Protein AF-A0A1Y2AJA2-F1 (afdb_monomer)

Nearest PDB structures (foldseek):
  8xf6-assembly1_A  TM=4.137E-01  e=6.374E+00  Homo sapiens
  6u7h-assembly1_A  TM=3.291E-01  e=5.627E+00  Human coronavirus 229E
  1mdw-assembly2_B  TM=2.998E-01  e=7.219E+00  Rattus norvegicus
  1mdw-assembly1_A  TM=2.837E-01  e=6.374E+00  Rattus norvegicus

Organism: NCBI:txid1754190

Secondary structure (DSSP, 8-state):
-HHHHHHHHHH-HHHHHHHHHHTTEEE-SSPPPP---HHHHTTB---TT-----EEEEEEETTEEEEEEEEEEESS---STT--HHHHEEEEEEETT-TT--B-GGGBSSHHHHTT--SSS---S-HHHHHHHHHHHHHHH-GGG--SGGGHHHHHHHHHHHHS--

pLDDT: mean 82.59, std 11.67, range [40.59, 95.38]

Sequence (166 aa):
MHELFHCLTRNNPEFRKDMYNLIGFTIMDKEIEFEFPKEVADLLYSNPDVEHRDYYATLEVNNAKKECVTLYSTKKPFENPGEMFDVYATVGFVPLDEPSVIYRFYNVTDFLGTYGVYGRDSFNEEPEEFLDCKFGNLMVDGIKGYNDEDDEIYRKIDTHLKSRKL

Structure (mmCIF, N/CA/C/O backbone):
data_AF-A0A1Y2AJA2-F1
#
_entry.id   AF-A0A1Y2AJA2-F1
#
loop_
_atom_site.group_PDB
_atom_site.id
_atom_site.type_symbol
_atom_site.label_atom_id
_atom_site.label_alt_id
_atom_site.label_comp_id
_atom_site.label_asym_id
_atom_site.label_entity_id
_atom_site.label_seq_id
_atom_site.pdbx_PDB_ins_code
_atom_site.Cartn_x
_atom_site.Cartn_y
_atom_site.Cartn_z
_atom_site.occupancy
_atom_site.B_iso_or_equiv
_atom_site.auth_seq_id
_atom_site.auth_comp_id
_atom_site.auth_asym_id
_atom_site.auth_atom_id
_atom_site.pdbx_PDB_model_num
ATOM 1 N N . MET A 1 1 ? 13.406 7.453 12.250 1.00 72.38 1 MET A N 1
ATOM 2 C CA . MET A 1 1 ? 12.030 7.217 12.736 1.00 72.38 1 MET A CA 1
ATOM 3 C C . MET A 1 1 ? 11.244 6.333 11.786 1.00 72.38 1 MET A C 1
ATOM 5 O O . MET A 1 1 ? 10.519 5.502 12.295 1.00 72.38 1 MET A O 1
ATOM 9 N N . HIS A 1 2 ? 11.439 6.468 10.472 1.00 81.25 2 HIS A N 1
ATOM 10 C CA . HIS A 1 2 ? 11.040 5.503 9.436 1.00 81.25 2 HIS A CA 1
ATOM 11 C C . HIS A 1 2 ? 11.151 4.029 9.903 1.00 81.25 2 HIS A C 1
ATOM 13 O O . HIS A 1 2 ? 10.134 3.399 10.150 1.00 81.25 2 HIS A O 1
ATOM 19 N N . GLU A 1 3 ? 12.348 3.574 10.296 1.00 88.88 3 GLU A N 1
ATOM 20 C CA . GLU A 1 3 ? 12.579 2.212 10.838 1.00 88.88 3 GLU A CA 1
ATOM 21 C C . GLU A 1 3 ? 11.720 1.781 12.041 1.00 88.88 3 GLU A C 1
ATOM 23 O O . GLU A 1 3 ? 11.479 0.593 12.272 1.00 88.88 3 GLU A O 1
ATOM 28 N N . LEU A 1 4 ? 11.269 2.738 12.862 1.00 90.81 4 LEU A N 1
ATOM 29 C CA . LEU A 1 4 ? 10.403 2.420 13.998 1.00 90.81 4 LEU A CA 1
ATOM 30 C C . LEU A 1 4 ? 9.045 1.913 13.506 1.00 90.81 4 LEU A C 1
ATOM 32 O O . LEU A 1 4 ? 8.449 1.066 14.166 1.00 90.81 4 LEU A O 1
ATOM 36 N N . PHE A 1 5 ? 8.571 2.405 12.360 1.00 93.19 5 PHE A N 1
ATOM 37 C CA . PHE A 1 5 ? 7.326 1.949 11.763 1.00 93.19 5 PHE A CA 1
ATOM 38 C C . PHE A 1 5 ? 7.402 0.470 11.387 1.00 93.19 5 PHE A C 1
ATOM 40 O O . PHE A 1 5 ? 6.574 -0.291 11.883 1.00 93.19 5 PHE A O 1
ATOM 47 N N . HIS A 1 6 ? 8.442 0.044 10.657 1.00 92.19 6 HIS A N 1
ATOM 48 C CA . HIS A 1 6 ? 8.657 -1.373 10.327 1.00 92.19 6 HIS A CA 1
ATOM 49 C C . HIS A 1 6 ? 8.747 -2.248 11.581 1.00 92.19 6 HIS A C 1
ATOM 51 O O . HIS A 1 6 ? 8.197 -3.346 11.643 1.00 92.19 6 HIS A O 1
ATOM 57 N N . CYS A 1 7 ? 9.407 -1.760 12.638 1.00 92.44 7 CYS A N 1
ATOM 58 C CA . CYS A 1 7 ? 9.430 -2.468 13.918 1.00 92.44 7 CYS A CA 1
ATOM 59 C C . CYS A 1 7 ? 8.018 -2.647 14.499 1.00 92.44 7 CYS A C 1
ATOM 61 O O . CYS A 1 7 ? 7.695 -3.721 15.009 1.00 92.44 7 CYS A O 1
ATOM 63 N N . LEU A 1 8 ? 7.174 -1.615 14.446 1.00 92.75 8 LEU A N 1
ATOM 64 C CA . LEU A 1 8 ? 5.810 -1.666 14.971 1.00 92.75 8 LEU A CA 1
ATOM 65 C C . LEU A 1 8 ? 4.899 -2.560 14.124 1.00 92.75 8 LEU A C 1
ATOM 67 O O . LEU A 1 8 ? 4.173 -3.372 14.695 1.00 92.75 8 LEU A O 1
ATOM 71 N N . THR A 1 9 ? 4.937 -2.451 12.796 1.00 92.94 9 THR A N 1
ATOM 72 C CA . THR A 1 9 ? 4.099 -3.254 11.890 1.00 92.94 9 THR A CA 1
ATOM 73 C C . THR A 1 9 ? 4.458 -4.735 11.944 1.00 92.94 9 THR A C 1
ATOM 75 O O . THR A 1 9 ? 3.554 -5.571 11.978 1.00 92.94 9 THR A O 1
ATOM 78 N N . ARG A 1 10 ? 5.749 -5.065 12.074 1.00 91.25 10 ARG A N 1
ATOM 79 C CA . ARG A 1 10 ? 6.240 -6.443 12.233 1.00 91.25 10 ARG A CA 1
ATOM 80 C C . ARG A 1 10 ? 5.826 -7.083 13.560 1.00 91.25 10 ARG A C 1
ATOM 82 O O . ARG A 1 10 ? 5.535 -8.273 13.614 1.00 91.25 10 ARG A O 1
ATOM 89 N N . ASN A 1 11 ? 5.799 -6.309 14.647 1.00 92.62 11 ASN A N 1
ATOM 90 C CA . ASN A 1 11 ? 5.552 -6.843 15.995 1.00 92.62 11 ASN A CA 1
ATOM 91 C C . ASN A 1 11 ? 4.114 -6.638 16.500 1.00 92.62 11 ASN A C 1
ATOM 93 O O . ASN A 1 11 ? 3.763 -7.145 17.567 1.00 92.62 11 ASN A O 1
ATOM 97 N N . ASN A 1 12 ? 3.274 -5.899 15.772 1.00 93.88 12 ASN A N 1
ATOM 98 C CA . ASN A 1 12 ? 1.894 -5.621 16.160 1.00 93.88 12 ASN A CA 1
ATOM 99 C C . ASN A 1 12 ? 0.946 -5.755 14.951 1.00 93.88 12 ASN A C 1
ATOM 101 O O . ASN A 1 12 ? 0.667 -4.767 14.267 1.00 93.88 12 ASN A O 1
ATOM 105 N N . PRO A 1 13 ? 0.401 -6.965 14.704 1.00 93.00 13 PRO A N 1
ATOM 106 C CA . PRO A 1 13 ? -0.486 -7.219 13.569 1.00 93.00 13 PRO A CA 1
ATOM 107 C C . PRO A 1 13 ? -1.749 -6.352 13.553 1.00 93.00 13 PRO A C 1
ATOM 109 O O . PRO A 1 13 ? -2.215 -5.977 12.480 1.00 93.00 13 PRO A O 1
ATOM 112 N N . GLU A 1 14 ? -2.303 -6.001 14.719 1.00 94.25 14 GLU A N 1
ATOM 113 C CA . GLU A 1 14 ? -3.461 -5.099 14.790 1.00 94.25 14 GLU A CA 1
ATOM 114 C C . GLU A 1 14 ? -3.086 -3.673 14.383 1.00 94.25 14 GLU A C 1
ATOM 116 O O . GLU A 1 14 ? -3.811 -3.039 13.627 1.00 94.25 14 GLU A O 1
ATOM 121 N N . PHE A 1 15 ? -1.927 -3.171 14.825 1.00 95.06 15 PHE A N 1
ATOM 122 C CA . PHE A 1 15 ? -1.400 -1.887 14.351 1.00 95.06 15 PHE A CA 1
ATOM 123 C C . PHE A 1 15 ? -1.183 -1.881 12.842 1.00 95.06 15 PHE A C 1
ATOM 125 O O . PHE A 1 15 ? -1.624 -0.954 12.173 1.00 95.06 15 PHE A O 1
ATOM 132 N N . ARG A 1 16 ? -0.568 -2.932 12.294 1.00 94.56 16 ARG A N 1
ATOM 133 C CA . ARG A 1 16 ? -0.371 -3.067 10.848 1.00 94.56 16 ARG A CA 1
ATOM 134 C C . ARG A 1 16 ? -1.700 -3.020 10.091 1.00 94.56 16 ARG A C 1
ATOM 136 O O . ARG A 1 16 ? -1.830 -2.240 9.151 1.00 94.56 16 ARG A O 1
ATOM 143 N N . LYS A 1 17 ? -2.696 -3.791 10.541 1.00 95.00 17 LYS A N 1
ATOM 144 C CA . LYS A 1 17 ? -4.059 -3.783 9.985 1.00 95.00 17 LYS A CA 1
ATOM 145 C C . LYS A 1 17 ? -4.670 -2.389 10.004 1.00 95.00 17 LYS A C 1
ATOM 147 O O . LYS A 1 17 ? -5.142 -1.919 8.972 1.00 95.00 17 LYS A O 1
ATOM 152 N N . ASP A 1 18 ? -4.626 -1.721 11.150 1.00 95.38 18 ASP A N 1
ATOM 153 C CA . ASP A 1 18 ? -5.192 -0.385 11.297 1.00 95.38 18 ASP A CA 1
ATOM 154 C C . ASP A 1 18 ? -4.522 0.624 10.362 1.00 95.38 18 ASP A C 1
ATOM 156 O O . ASP A 1 18 ? -5.220 1.369 9.681 1.00 95.38 18 ASP A O 1
ATOM 160 N N . MET A 1 19 ? -3.189 0.619 10.280 1.00 94.19 19 MET A N 1
ATOM 161 C CA . MET A 1 19 ? -2.432 1.554 9.443 1.00 94.19 19 MET A CA 1
ATOM 162 C C . MET A 1 19 ? -2.704 1.359 7.948 1.00 94.19 19 MET A C 1
ATOM 164 O O . MET A 1 19 ? -2.947 2.341 7.248 1.00 94.19 19 MET A O 1
ATOM 168 N N . TYR A 1 20 ? -2.723 0.115 7.460 1.00 93.31 20 TYR A N 1
ATOM 169 C CA . TYR A 1 20 ? -3.053 -0.184 6.061 1.00 93.31 20 TYR A CA 1
ATOM 170 C C . TYR A 1 20 ? -4.502 0.201 5.722 1.00 93.31 20 TYR A C 1
ATOM 172 O O . TYR A 1 20 ? -4.757 0.780 4.664 1.00 93.31 20 TYR A O 1
ATOM 180 N N . ASN A 1 21 ? -5.442 0.001 6.652 1.00 93.00 21 ASN A N 1
ATOM 181 C CA . ASN A 1 21 ? -6.832 0.422 6.462 1.00 93.00 21 ASN A CA 1
ATOM 182 C C . ASN A 1 21 ? -6.969 1.947 6.271 1.00 93.00 21 ASN A C 1
ATOM 184 O O . ASN A 1 21 ? -7.870 2.389 5.555 1.00 93.00 21 ASN A O 1
ATOM 188 N N . LEU A 1 22 ? -6.084 2.771 6.857 1.00 91.19 22 LEU A N 1
ATOM 189 C CA . LEU A 1 22 ? -6.123 4.237 6.691 1.00 91.19 22 LEU A CA 1
ATOM 190 C C . LEU A 1 22 ? -5.891 4.686 5.240 1.00 91.19 22 LEU A C 1
ATOM 192 O O . LEU A 1 22 ? -6.366 5.760 4.857 1.00 91.19 22 LEU A O 1
ATOM 196 N N . ILE A 1 23 ? -5.183 3.871 4.455 1.00 87.81 23 ILE A N 1
ATOM 197 C CA . ILE A 1 23 ? -4.865 4.102 3.039 1.00 87.81 23 ILE A CA 1
ATOM 198 C C . ILE A 1 23 ? -5.638 3.155 2.111 1.00 87.81 23 ILE A C 1
ATOM 200 O O . ILE A 1 23 ? -5.198 2.878 1.004 1.00 87.81 23 ILE A O 1
ATOM 204 N N . GLY A 1 24 ? -6.774 2.614 2.563 1.00 88.44 24 GLY A N 1
ATOM 205 C CA . GLY A 1 24 ? -7.658 1.810 1.713 1.00 88.44 24 GLY A CA 1
ATOM 206 C C . GLY A 1 24 ? -7.150 0.403 1.382 1.00 88.44 24 GLY A C 1
ATOM 207 O O . GLY A 1 24 ? -7.719 -0.248 0.504 1.00 88.44 24 GLY A O 1
ATOM 208 N N . PHE A 1 25 ? -6.120 -0.081 2.080 1.00 91.81 25 PHE A N 1
ATOM 209 C CA . PHE A 1 25 ? -5.634 -1.452 1.956 1.00 91.81 25 PHE A CA 1
ATOM 210 C C . PHE A 1 25 ? -6.186 -2.344 3.066 1.00 91.81 25 PHE A C 1
ATOM 212 O O . PHE A 1 25 ? -6.358 -1.915 4.200 1.00 91.81 25 PHE A O 1
ATOM 219 N N . THR A 1 26 ? -6.406 -3.614 2.746 1.00 93.88 26 THR A N 1
ATOM 220 C CA . THR A 1 26 ? -6.830 -4.662 3.677 1.00 93.88 26 THR A CA 1
ATOM 221 C C . THR A 1 26 ? -5.732 -5.712 3.802 1.00 93.88 26 THR A C 1
ATOM 223 O O . THR A 1 26 ? -5.236 -6.203 2.790 1.00 93.88 26 THR A O 1
ATOM 226 N N . ILE A 1 27 ? -5.375 -6.083 5.035 1.00 94.38 27 ILE A N 1
ATOM 227 C CA . ILE A 1 27 ? -4.483 -7.220 5.311 1.00 94.38 27 ILE A CA 1
ATOM 228 C C . ILE A 1 27 ? -5.291 -8.523 5.265 1.00 94.38 27 ILE A C 1
ATOM 230 O O . ILE A 1 27 ? -6.320 -8.649 5.933 1.00 94.38 27 ILE A O 1
ATOM 234 N N . MET A 1 28 ? -4.804 -9.489 4.499 1.00 93.94 28 MET A N 1
ATOM 235 C CA . MET A 1 28 ? -5.334 -10.839 4.333 1.00 93.94 28 MET A CA 1
ATOM 236 C C . MET A 1 28 ? -4.885 -11.760 5.473 1.00 93.94 28 MET A C 1
ATOM 238 O O . MET A 1 28 ? -3.906 -11.500 6.164 1.00 93.94 28 MET A O 1
ATOM 242 N N . ASP A 1 29 ? -5.583 -12.884 5.650 1.00 88.38 29 ASP A N 1
ATOM 243 C CA . ASP A 1 29 ? -5.185 -13.906 6.632 1.00 88.38 29 ASP A CA 1
ATOM 244 C C . ASP A 1 29 ? -3.990 -14.754 6.163 1.00 88.38 29 ASP A C 1
ATOM 246 O O . ASP A 1 29 ? -3.321 -15.396 6.974 1.00 88.38 29 ASP A O 1
ATOM 250 N N . LYS A 1 30 ? -3.738 -14.789 4.850 1.00 85.62 30 LYS A N 1
ATOM 251 C CA . LYS A 1 30 ? -2.619 -15.502 4.237 1.00 85.62 30 LYS A CA 1
ATOM 252 C C . LYS A 1 30 ? -2.106 -14.717 3.032 1.00 85.62 30 LYS A C 1
ATOM 254 O O . LYS A 1 30 ? -2.895 -14.200 2.245 1.00 85.62 30 LYS A O 1
ATOM 259 N N . GLU A 1 31 ? -0.789 -14.696 2.874 1.00 83.19 31 GLU A N 1
ATOM 260 C CA . GLU A 1 31 ? -0.131 -14.237 1.655 1.00 83.19 31 GLU A CA 1
ATOM 261 C C . GLU A 1 31 ? -0.486 -15.130 0.459 1.00 83.19 31 GLU A C 1
ATOM 263 O O . GLU A 1 31 ? -0.624 -16.355 0.588 1.00 83.19 31 GLU A O 1
ATOM 268 N N . ILE A 1 32 ? -0.650 -14.507 -0.707 1.00 81.31 32 ILE A N 1
ATOM 269 C CA . ILE A 1 32 ? -0.884 -15.228 -1.954 1.00 81.31 32 ILE A CA 1
ATOM 270 C C . ILE A 1 32 ? 0.441 -15.675 -2.567 1.00 81.31 32 ILE A C 1
ATOM 272 O O . ILE A 1 3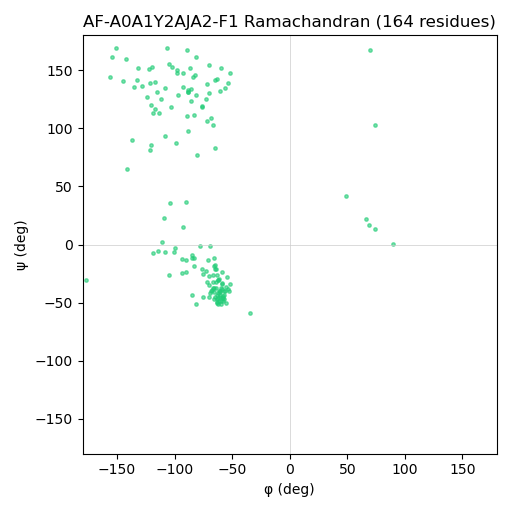2 ? 1.454 -14.986 -2.488 1.00 81.31 32 ILE A O 1
ATOM 276 N N . GLU A 1 33 ? 0.428 -16.848 -3.190 1.00 82.75 33 GLU A N 1
ATOM 277 C CA . GLU A 1 33 ? 1.580 -17.350 -3.931 1.00 82.75 33 GLU A CA 1
ATOM 278 C C . GLU A 1 33 ? 1.531 -16.792 -5.354 1.00 82.75 33 GLU A C 1
ATOM 280 O O . GLU A 1 33 ? 0.538 -16.951 -6.068 1.00 82.75 33 GLU A O 1
ATOM 285 N N . PHE A 1 34 ? 2.603 -16.110 -5.751 1.00 81.50 34 PHE A N 1
ATOM 286 C CA . PHE A 1 34 ? 2.737 -15.537 -7.082 1.00 81.50 34 PHE A CA 1
ATOM 287 C C . PHE A 1 34 ? 3.546 -16.464 -7.987 1.00 81.50 34 PHE A C 1
ATOM 289 O O . PHE A 1 34 ? 4.675 -16.833 -7.662 1.00 81.50 34 PHE A O 1
ATOM 296 N N . GLU A 1 35 ? 3.006 -16.777 -9.162 1.00 80.88 35 GLU A N 1
ATOM 297 C CA . GLU A 1 35 ? 3.686 -17.578 -10.181 1.00 80.88 35 GLU A CA 1
ATOM 298 C C . GLU A 1 35 ? 3.824 -16.765 -11.468 1.00 80.88 35 GLU A C 1
ATOM 300 O O . GLU A 1 35 ? 2.990 -16.825 -12.375 1.00 80.88 35 GLU A O 1
ATOM 305 N N . PHE A 1 36 ? 4.889 -15.968 -11.547 1.00 81.38 36 PHE A N 1
ATOM 306 C CA . PHE A 1 36 ? 5.192 -15.198 -12.749 1.00 81.38 36 PHE A CA 1
ATOM 307 C C . PHE A 1 36 ? 6.138 -15.955 -13.686 1.00 81.38 36 PHE A C 1
ATOM 309 O O . PHE A 1 36 ? 7.040 -16.658 -13.218 1.00 81.38 36 PHE A O 1
ATOM 316 N N . PRO A 1 37 ? 6.012 -15.764 -15.015 1.00 80.69 37 PRO A N 1
ATOM 317 C CA . PRO A 1 37 ? 7.069 -16.126 -15.951 1.00 80.69 37 PRO A CA 1
ATOM 318 C C . PRO A 1 37 ? 8.405 -15.516 -15.518 1.00 80.69 37 PRO A C 1
ATOM 320 O O . PRO A 1 37 ? 8.439 -14.414 -14.960 1.00 80.69 37 PRO A O 1
ATOM 323 N N . LYS A 1 38 ? 9.513 -16.210 -15.795 1.00 81.50 38 LYS A N 1
ATOM 324 C CA . LYS A 1 38 ? 10.850 -15.804 -15.336 1.00 81.50 38 LYS A CA 1
ATOM 325 C C . LYS A 1 38 ? 11.184 -14.364 -15.738 1.00 81.50 38 LYS A C 1
ATOM 327 O O . LYS A 1 38 ? 11.752 -13.623 -14.948 1.00 81.50 38 LYS A O 1
ATOM 332 N N . GLU A 1 39 ? 10.787 -13.954 -16.936 1.00 79.06 39 GLU A N 1
ATOM 333 C CA . GLU A 1 39 ? 11.042 -12.622 -17.487 1.00 79.06 39 GLU A CA 1
ATOM 334 C C . GLU A 1 39 ? 10.381 -11.510 -16.663 1.00 79.06 39 GLU A C 1
ATOM 336 O O . GLU A 1 39 ? 10.890 -10.396 -16.604 1.00 79.06 39 GLU A O 1
ATOM 341 N N . VAL A 1 40 ? 9.246 -11.812 -16.030 1.00 79.19 40 VAL A N 1
ATOM 342 C CA . VAL A 1 40 ? 8.534 -10.897 -15.133 1.00 79.19 40 VAL A CA 1
ATOM 343 C C . VAL A 1 40 ? 9.120 -10.980 -13.727 1.00 79.19 40 VAL A C 1
ATOM 345 O O . VAL A 1 40 ? 9.362 -9.942 -13.117 1.00 79.19 40 VAL A O 1
ATOM 348 N N . ALA A 1 41 ? 9.401 -12.191 -13.237 1.00 80.94 41 ALA A N 1
ATOM 349 C CA . ALA A 1 41 ? 10.016 -12.408 -11.929 1.00 80.94 41 ALA A CA 1
ATOM 350 C C . ALA A 1 41 ? 11.391 -11.722 -11.804 1.00 80.94 41 ALA A C 1
ATOM 352 O O . ALA A 1 41 ? 11.683 -11.137 -10.767 1.00 80.94 41 ALA A O 1
ATOM 353 N N . ASP A 1 42 ? 12.197 -11.720 -12.871 1.00 82.25 42 ASP A N 1
ATOM 354 C CA . ASP A 1 42 ? 13.509 -11.056 -12.924 1.00 82.25 42 ASP A CA 1
ATOM 355 C C . ASP A 1 42 ? 13.416 -9.517 -12.815 1.00 82.25 42 ASP A C 1
ATOM 357 O O . ASP A 1 42 ? 14.416 -8.858 -12.529 1.00 82.25 42 ASP A O 1
ATOM 361 N N . LEU A 1 43 ? 12.238 -8.934 -13.067 1.00 80.50 43 LEU A N 1
ATOM 362 C CA . LEU A 1 43 ? 11.978 -7.498 -12.914 1.00 80.50 43 LEU A CA 1
ATOM 363 C C . LEU A 1 43 ? 11.407 -7.152 -11.540 1.00 80.50 43 LEU A C 1
ATOM 365 O O . LEU A 1 43 ? 11.314 -5.969 -11.211 1.00 80.50 43 LEU A O 1
ATOM 369 N N . LEU A 1 44 ? 10.982 -8.147 -10.758 1.00 81.12 44 LEU A N 1
ATOM 370 C 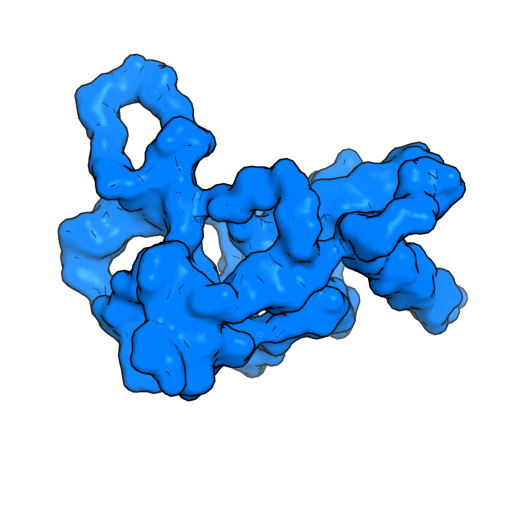CA . LEU A 1 44 ? 10.480 -7.910 -9.415 1.00 81.12 44 LEU A CA 1
ATOM 371 C C . LEU A 1 44 ? 11.631 -7.544 -8.493 1.00 81.12 44 LEU A C 1
ATOM 373 O O . LEU A 1 44 ? 12.709 -8.139 -8.518 1.00 81.12 44 LEU A O 1
ATOM 377 N N . TYR A 1 45 ? 11.370 -6.556 -7.654 1.00 78.50 45 TYR A N 1
ATOM 378 C CA . TYR A 1 45 ? 12.302 -6.113 -6.642 1.00 78.50 45 TYR A CA 1
ATOM 379 C C . TYR A 1 45 ? 11.745 -6.468 -5.272 1.00 78.50 45 TYR A C 1
ATOM 381 O O . TYR A 1 45 ? 10.620 -6.101 -4.936 1.00 78.50 45 TYR A O 1
ATOM 389 N N . SER A 1 46 ? 12.537 -7.191 -4.485 1.00 72.94 46 SER A N 1
ATOM 390 C CA . SER A 1 46 ? 12.212 -7.455 -3.089 1.00 72.94 46 SER A CA 1
ATOM 391 C C . SER A 1 46 ? 12.785 -6.334 -2.235 1.00 72.94 46 SER A C 1
ATOM 393 O O . SER A 1 46 ? 14.003 -6.258 -2.075 1.00 72.94 46 SER A O 1
ATOM 395 N N . ASN A 1 47 ? 11.917 -5.498 -1.671 1.00 76.81 47 ASN A N 1
ATOM 396 C CA . ASN A 1 47 ? 12.297 -4.608 -0.586 1.00 76.81 47 ASN A CA 1
ATOM 397 C C . ASN A 1 47 ? 12.410 -5.429 0.715 1.00 76.81 47 ASN A C 1
ATOM 399 O O . ASN A 1 47 ? 11.419 -6.046 1.109 1.00 76.81 47 ASN A O 1
ATOM 403 N N . PRO A 1 48 ? 13.587 -5.508 1.360 1.00 75.94 48 PRO A N 1
ATOM 404 C CA . PRO A 1 48 ? 13.747 -6.256 2.607 1.00 75.94 48 PRO A CA 1
ATOM 405 C C . PRO A 1 48 ? 12.936 -5.684 3.783 1.00 75.94 48 PRO A C 1
ATOM 407 O O . PRO A 1 48 ? 12.666 -6.425 4.731 1.00 75.94 48 PRO A O 1
ATOM 410 N N . ASP A 1 49 ? 12.534 -4.413 3.725 1.00 78.69 49 ASP A N 1
ATOM 411 C CA . ASP A 1 49 ? 11.772 -3.755 4.790 1.00 78.69 49 ASP A CA 1
ATOM 412 C C . ASP A 1 49 ? 10.260 -4.033 4.694 1.00 78.69 49 ASP A C 1
ATOM 414 O O . ASP A 1 49 ? 9.553 -4.006 5.705 1.00 78.69 49 ASP A O 1
ATOM 418 N N . VAL A 1 50 ? 9.786 -4.472 3.520 1.00 77.25 50 VAL A N 1
ATOM 419 C CA . VAL A 1 50 ? 8.412 -4.947 3.287 1.00 77.25 50 VAL A CA 1
ATOM 420 C C . VAL A 1 50 ? 8.375 -6.473 3.329 1.00 77.25 50 VAL A C 1
ATOM 422 O O . VAL A 1 50 ? 8.492 -7.160 2.315 1.00 77.25 50 VAL A O 1
ATOM 425 N N . GLU A 1 51 ? 8.208 -7.016 4.535 1.00 75.12 51 GLU A N 1
ATOM 426 C CA . GLU A 1 51 ? 8.289 -8.464 4.778 1.00 75.12 51 GLU A CA 1
ATOM 427 C C . GLU A 1 51 ? 7.095 -9.256 4.223 1.00 75.12 51 GLU A C 1
ATOM 429 O O . GLU A 1 51 ? 7.254 -10.409 3.831 1.00 75.12 51 GLU A O 1
ATOM 434 N N . HIS A 1 52 ? 5.900 -8.659 4.197 1.00 81.38 52 HIS A N 1
ATOM 435 C CA . HIS A 1 52 ? 4.660 -9.371 3.888 1.00 81.38 52 HIS A CA 1
ATOM 436 C C . HIS A 1 52 ? 3.917 -8.730 2.714 1.00 81.38 52 HIS A C 1
ATOM 438 O O . HIS A 1 52 ? 3.581 -7.545 2.771 1.00 81.38 52 HIS A O 1
ATOM 444 N N . ARG A 1 53 ? 3.573 -9.522 1.689 1.00 84.50 53 ARG A N 1
ATOM 445 C CA . ARG A 1 53 ? 2.685 -9.118 0.577 1.00 84.50 53 ARG A CA 1
ATOM 446 C C . ARG A 1 53 ? 1.286 -9.714 0.725 1.00 84.50 53 ARG A C 1
ATOM 448 O O . ARG A 1 53 ? 0.618 -10.070 -0.242 1.00 84.50 53 ARG A O 1
ATOM 455 N N . ASP A 1 54 ? 0.827 -9.813 1.964 1.00 91.62 54 ASP A N 1
ATOM 456 C CA . ASP A 1 54 ? -0.497 -10.284 2.365 1.00 91.62 54 ASP A CA 1
ATOM 457 C C . ASP A 1 54 ? -1.521 -9.137 2.442 1.00 91.62 54 ASP A C 1
ATOM 459 O O . ASP A 1 54 ? -2.379 -9.126 3.315 1.00 91.62 54 ASP A O 1
ATOM 463 N N . TYR A 1 55 ? -1.456 -8.153 1.547 1.00 91.69 55 TYR A N 1
ATOM 464 C CA . TYR A 1 55 ? -2.364 -7.005 1.549 1.00 91.69 55 TYR A CA 1
ATOM 465 C C . TYR A 1 55 ? -2.947 -6.741 0.162 1.00 91.69 55 TYR A C 1
ATOM 467 O O . TYR A 1 55 ? -2.298 -7.004 -0.845 1.00 91.69 55 TYR A O 1
ATOM 475 N N . TYR A 1 56 ? -4.146 -6.167 0.090 1.00 92.56 56 TYR A N 1
ATOM 476 C CA . TYR A 1 56 ? -4.753 -5.749 -1.176 1.00 92.56 56 TYR A CA 1
ATOM 477 C C . TYR A 1 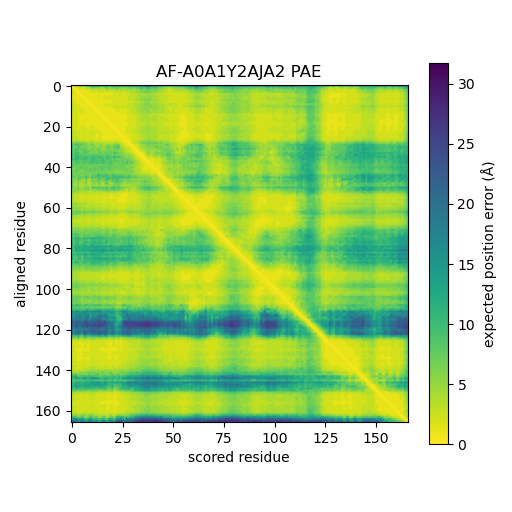56 ? -5.527 -4.440 -1.044 1.00 92.56 56 TYR A C 1
ATOM 479 O O . TYR A 1 56 ? -5.962 -4.072 0.044 1.00 92.56 56 TYR A O 1
ATOM 487 N N . ALA A 1 57 ? -5.751 -3.768 -2.168 1.00 91.38 57 ALA A N 1
ATOM 488 C CA . ALA A 1 57 ? -6.732 -2.696 -2.299 1.00 91.38 57 ALA A CA 1
ATOM 489 C C . ALA A 1 57 ? -7.738 -3.036 -3.404 1.00 91.38 57 ALA A C 1
ATOM 491 O O . ALA A 1 57 ? -7.408 -3.738 -4.360 1.00 91.38 57 ALA A O 1
ATOM 492 N N . THR A 1 58 ? -8.971 -2.536 -3.291 1.00 91.88 58 THR A N 1
ATOM 493 C CA . THR A 1 58 ? -9.945 -2.621 -4.391 1.00 91.88 58 THR A CA 1
ATOM 494 C C . THR A 1 58 ? -9.694 -1.479 -5.366 1.00 91.88 58 THR A C 1
ATOM 496 O O . THR A 1 58 ? -9.952 -0.324 -5.037 1.00 91.88 58 THR A O 1
ATOM 499 N N . LEU A 1 59 ? -9.219 -1.811 -6.564 1.00 89.06 59 LEU A N 1
ATOM 500 C CA . LEU A 1 59 ? -8.806 -0.863 -7.595 1.00 89.06 59 LEU A CA 1
ATOM 501 C C . LEU A 1 59 ? -9.638 -1.033 -8.866 1.00 89.06 59 LEU A C 1
ATOM 503 O O . LEU A 1 59 ? -10.134 -2.116 -9.173 1.00 89.06 59 LEU A O 1
ATOM 507 N N . GLU A 1 60 ? -9.777 0.033 -9.636 1.00 90.50 60 GLU A N 1
ATOM 508 C CA . GLU A 1 60 ? -10.386 0.028 -10.957 1.00 90.50 60 GLU A CA 1
ATOM 509 C C . GLU A 1 60 ? -9.342 -0.273 -12.025 1.00 90.50 60 GLU A C 1
ATOM 511 O O . GLU A 1 60 ? -8.617 0.602 -12.493 1.00 90.50 60 GLU A O 1
ATOM 516 N N . VAL A 1 61 ? -9.290 -1.537 -12.428 1.00 90.06 61 VAL A N 1
ATOM 517 C CA . VAL A 1 61 ? -8.377 -2.051 -13.443 1.00 90.06 61 VAL A CA 1
ATOM 518 C C . VAL A 1 61 ? -9.150 -2.254 -14.741 1.00 90.06 61 VAL A C 1
ATOM 520 O O . VAL A 1 61 ? -10.093 -3.043 -14.792 1.00 90.06 61 VAL A O 1
ATOM 523 N N . ASN A 1 62 ? -8.771 -1.548 -15.808 1.00 90.19 62 ASN A N 1
ATOM 524 C CA . ASN A 1 62 ? -9.450 -1.596 -17.112 1.00 90.19 62 ASN A CA 1
ATOM 525 C C . ASN A 1 62 ? -10.987 -1.421 -17.009 1.00 90.19 62 ASN A C 1
ATOM 527 O O . ASN A 1 62 ? -11.743 -2.096 -17.710 1.00 90.19 62 ASN A O 1
ATOM 531 N N . ASN A 1 63 ? -11.448 -0.495 -16.158 1.00 88.75 63 ASN A N 1
ATOM 532 C CA . ASN A 1 63 ? -12.865 -0.215 -15.858 1.00 88.75 63 ASN A CA 1
ATOM 533 C C . ASN A 1 63 ? -13.615 -1.324 -15.086 1.00 88.75 63 ASN A C 1
ATOM 535 O O . ASN A 1 63 ? -14.847 -1.329 -15.064 1.00 88.75 63 ASN A O 1
ATOM 539 N N . ALA A 1 64 ? -12.908 -2.262 -14.452 1.00 92.81 64 ALA A N 1
ATOM 540 C CA . ALA A 1 64 ? -13.490 -3.268 -13.566 1.00 92.81 64 ALA A CA 1
ATOM 541 C C . ALA A 1 64 ? -12.876 -3.170 -12.165 1.00 92.81 64 ALA A C 1
ATOM 543 O O . ALA A 1 64 ? -11.669 -2.988 -12.027 1.00 92.81 64 ALA A O 1
ATOM 544 N N . LYS A 1 65 ? -13.696 -3.311 -11.116 1.00 93.69 65 LYS A N 1
ATOM 545 C CA . LYS A 1 65 ? -13.180 -3.381 -9.744 1.00 93.69 65 LYS A CA 1
ATOM 546 C C . LYS A 1 65 ? -12.499 -4.730 -9.516 1.00 93.69 65 LYS A C 1
ATOM 548 O O . LYS A 1 65 ? -13.116 -5.771 -9.738 1.00 93.69 65 LYS A O 1
ATOM 553 N N . LYS A 1 66 ? -11.243 -4.690 -9.080 1.00 94.69 66 LYS A N 1
ATOM 554 C CA . LYS A 1 66 ? -10.407 -5.848 -8.762 1.00 94.69 66 LYS A CA 1
ATOM 555 C C . LYS A 1 66 ? -9.679 -5.620 -7.447 1.00 94.69 66 LYS A C 1
ATOM 557 O O . LYS A 1 66 ? -9.114 -4.554 -7.223 1.00 94.69 66 LYS A O 1
ATOM 562 N N . GLU A 1 67 ? -9.660 -6.637 -6.601 1.00 94.12 67 GLU A N 1
ATOM 563 C CA . GLU A 1 67 ? -8.799 -6.673 -5.421 1.00 94.12 67 GLU A CA 1
ATOM 564 C C . GLU A 1 67 ? -7.379 -6.985 -5.880 1.00 94.12 67 GLU A C 1
ATOM 566 O O . GLU A 1 67 ? -7.153 -8.018 -6.510 1.00 94.12 67 GLU A O 1
ATOM 571 N N . CYS A 1 68 ? -6.440 -6.077 -5.629 1.00 91.38 68 CYS A N 1
ATOM 572 C CA . CYS A 1 68 ? -5.079 -6.171 -6.140 1.00 91.38 68 CYS A CA 1
ATOM 573 C C . CYS A 1 68 ? -4.041 -6.016 -5.030 1.00 91.38 68 CYS A C 1
ATOM 575 O O . CYS A 1 68 ? -4.124 -5.082 -4.230 1.00 91.38 68 CYS A O 1
ATOM 577 N N . VAL A 1 69 ? -3.018 -6.869 -5.053 1.00 90.50 69 VAL A N 1
ATOM 578 C CA . VAL A 1 69 ? -1.755 -6.652 -4.334 1.00 90.50 69 VAL A CA 1
ATOM 579 C C . VAL A 1 69 ? -0.866 -5.735 -5.170 1.00 90.50 69 VAL A C 1
ATOM 581 O O . VAL A 1 69 ? -0.871 -5.809 -6.403 1.00 90.50 69 VAL A O 1
ATOM 584 N N . THR A 1 70 ? -0.077 -4.880 -4.523 1.00 87.12 70 THR A N 1
ATOM 585 C CA . THR A 1 70 ? 0.959 -4.106 -5.215 1.00 87.12 70 THR A CA 1
ATOM 586 C C . THR A 1 70 ? 2.293 -4.835 -5.178 1.00 87.12 70 THR A C 1
ATOM 588 O O . THR A 1 70 ? 2.716 -5.321 -4.130 1.00 87.12 70 THR A O 1
ATOM 591 N N . LEU A 1 71 ? 2.985 -4.872 -6.313 1.00 83.44 71 LEU A N 1
ATOM 592 C CA . LEU A 1 71 ? 4.346 -5.382 -6.412 1.00 83.44 71 LEU A CA 1
ATOM 593 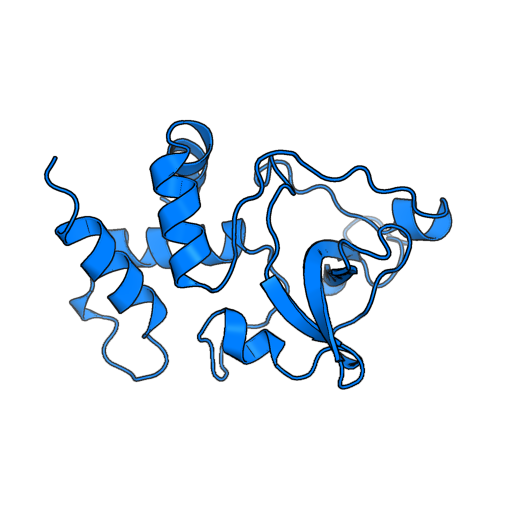C C . LEU A 1 71 ? 5.302 -4.289 -6.852 1.00 83.44 71 LEU A C 1
ATOM 595 O O . LEU A 1 71 ? 5.009 -3.512 -7.762 1.00 83.44 71 LEU A O 1
ATOM 599 N N . TYR A 1 72 ? 6.479 -4.292 -6.247 1.00 82.31 72 TYR A N 1
ATOM 600 C CA . TYR A 1 72 ? 7.576 -3.441 -6.656 1.00 82.31 72 TYR A CA 1
ATOM 601 C C . TYR A 1 72 ? 8.386 -4.095 -7.764 1.00 82.31 72 TYR A C 1
ATOM 603 O O . TYR A 1 72 ? 8.710 -5.282 -7.714 1.00 82.31 72 TYR A O 1
ATOM 611 N N . SER A 1 73 ? 8.700 -3.325 -8.798 1.00 78.19 73 SER A N 1
ATOM 612 C CA . SER A 1 73 ? 9.444 -3.830 -9.947 1.00 78.19 73 SER A CA 1
ATOM 613 C C . SER A 1 73 ? 10.262 -2.736 -10.610 1.00 78.19 73 SER A C 1
ATOM 615 O O . SER A 1 73 ? 10.081 -1.547 -10.343 1.00 78.19 73 SER A O 1
ATOM 617 N N . THR A 1 74 ? 11.139 -3.132 -11.521 1.00 79.88 74 THR A N 1
ATOM 618 C CA . THR A 1 74 ? 11.803 -2.214 -12.437 1.00 79.88 74 THR A CA 1
ATOM 619 C C . THR A 1 74 ? 11.101 -2.198 -13.795 1.00 79.88 74 THR A C 1
ATOM 621 O O . THR A 1 74 ? 10.520 -3.182 -14.259 1.00 79.88 74 THR A O 1
ATOM 624 N N . LYS A 1 75 ? 11.159 -1.053 -14.479 1.00 76.88 75 LYS A N 1
ATOM 625 C CA . LYS A 1 75 ? 10.673 -0.903 -15.863 1.00 76.88 75 LYS A CA 1
ATOM 626 C C . LYS A 1 75 ? 11.509 -1.711 -16.862 1.00 76.88 75 LYS A C 1
ATOM 628 O O . LYS A 1 75 ? 11.007 -2.057 -17.928 1.00 76.88 75 LYS A O 1
ATOM 633 N N . LYS A 1 76 ? 12.780 -1.961 -16.533 1.00 79.00 76 LYS A N 1
ATOM 634 C CA . LYS A 1 76 ? 13.742 -2.741 -17.318 1.00 79.00 76 LYS A CA 1
ATOM 635 C C . LYS A 1 76 ? 14.825 -3.343 -16.405 1.00 79.00 76 LYS A C 1
ATOM 637 O O . LYS A 1 76 ? 15.021 -2.821 -15.305 1.00 79.00 76 LYS A O 1
ATOM 642 N N . PRO A 1 77 ? 15.557 -4.381 -16.848 1.00 80.56 77 PRO A N 1
ATOM 643 C CA . PRO A 1 77 ? 16.744 -4.854 -16.140 1.00 80.56 77 PRO A CA 1
ATOM 644 C C . PRO A 1 77 ? 17.805 -3.750 -16.031 1.00 80.56 77 PRO A C 1
ATOM 646 O O . PRO A 1 77 ? 17.896 -2.886 -16.906 1.00 80.56 77 PRO A O 1
ATOM 649 N N . PHE A 1 78 ? 18.627 -3.805 -14.983 1.00 80.56 78 PHE A N 1
ATOM 650 C CA . PHE A 1 78 ? 19.829 -2.978 -14.905 1.00 80.56 78 PHE A CA 1
ATOM 651 C C . PHE A 1 78 ? 20.859 -3.471 -15.921 1.00 80.56 78 PHE A C 1
ATOM 653 O O . PHE A 1 78 ? 21.172 -4.659 -15.989 1.00 80.56 78 PHE A O 1
ATOM 660 N N . GLU A 1 79 ? 21.389 -2.547 -16.705 1.00 84.69 79 GLU A N 1
ATOM 661 C CA . GLU A 1 79 ? 22.360 -2.808 -17.765 1.00 84.69 79 GLU A CA 1
ATOM 662 C C . GLU A 1 79 ? 23.766 -2.366 -17.348 1.00 84.69 79 GLU A C 1
ATOM 664 O O . GLU A 1 79 ? 24.748 -2.928 -17.834 1.00 84.69 79 GLU A O 1
ATOM 669 N N . ASN A 1 80 ? 23.881 -1.385 -16.440 1.00 85.19 80 ASN A N 1
ATOM 670 C CA . ASN A 1 80 ? 25.164 -0.792 -16.062 1.00 85.19 80 ASN A CA 1
ATOM 671 C C . ASN A 1 80 ? 25.341 -0.673 -14.536 1.00 85.19 80 ASN A C 1
ATOM 673 O O . ASN A 1 80 ? 24.408 -0.284 -13.829 1.00 85.19 80 ASN A O 1
ATOM 677 N N . PRO A 1 81 ? 26.555 -0.922 -14.003 1.00 82.62 81 PRO A N 1
ATOM 678 C CA . PRO A 1 81 ? 26.877 -0.609 -12.614 1.00 82.62 81 PRO A CA 1
ATOM 679 C C . PRO A 1 81 ? 26.644 0.874 -12.296 1.00 82.62 81 PRO A C 1
ATOM 681 O O . PRO A 1 81 ? 27.078 1.748 -13.045 1.00 82.62 81 PRO A O 1
ATOM 684 N N . GLY A 1 82 ? 26.000 1.155 -11.162 1.00 80.12 82 GLY A N 1
ATOM 685 C CA . GLY A 1 82 ? 25.703 2.519 -10.712 1.00 80.12 82 GLY A CA 1
ATOM 686 C C . GLY A 1 82 ? 24.369 3.084 -11.207 1.00 80.12 82 GLY A C 1
ATOM 687 O O . GLY A 1 82 ? 24.030 4.212 -10.853 1.00 80.12 82 GLY A O 1
ATOM 688 N N . GLU A 1 83 ? 23.593 2.325 -11.986 1.00 81.50 83 GLU A N 1
ATOM 689 C CA . GLU A 1 83 ? 22.198 2.675 -12.244 1.00 81.50 83 GLU A CA 1
ATOM 690 C C . GLU A 1 83 ? 21.392 2.702 -10.937 1.00 81.50 83 GLU A C 1
ATOM 692 O O . GLU A 1 83 ? 21.484 1.792 -10.113 1.00 81.50 83 GLU A O 1
ATOM 697 N N . MET A 1 84 ? 20.614 3.770 -10.741 1.00 75.62 84 MET A N 1
ATOM 698 C CA . MET A 1 84 ? 19.827 3.959 -9.525 1.00 75.62 84 MET A CA 1
ATOM 699 C C . MET A 1 84 ? 18.460 3.303 -9.658 1.00 75.62 84 MET A C 1
ATOM 701 O O . MET A 1 84 ? 17.761 3.499 -10.654 1.00 75.62 84 MET A O 1
ATOM 705 N N . PHE A 1 85 ? 18.076 2.555 -8.628 1.00 73.31 85 PHE A N 1
ATOM 706 C CA . PHE A 1 85 ? 16.811 1.838 -8.590 1.00 73.31 85 PHE A CA 1
ATOM 707 C C . PHE A 1 85 ? 15.608 2.771 -8.774 1.00 73.31 85 PHE A C 1
ATOM 709 O O . PHE A 1 85 ? 14.780 2.525 -9.650 1.00 73.31 85 PHE A O 1
ATOM 716 N N . ASP A 1 86 ? 15.585 3.897 -8.065 1.00 70.88 86 ASP A N 1
ATOM 717 C CA . ASP A 1 86 ? 14.466 4.852 -8.061 1.00 70.88 86 ASP A CA 1
ATOM 718 C C . ASP A 1 86 ? 14.141 5.427 -9.449 1.00 70.88 86 ASP A C 1
ATOM 720 O O . ASP A 1 86 ? 13.011 5.830 -9.722 1.00 70.88 86 ASP A O 1
ATOM 724 N N . VAL A 1 87 ? 15.114 5.430 -10.368 1.00 72.75 87 VAL A N 1
ATOM 725 C CA . VAL A 1 87 ? 14.922 5.895 -11.752 1.00 72.75 87 VAL A CA 1
ATOM 726 C C . VAL A 1 87 ? 14.040 4.925 -12.545 1.00 72.75 87 VAL A C 1
ATOM 728 O O . VAL A 1 87 ? 13.252 5.334 -13.407 1.00 72.75 87 VA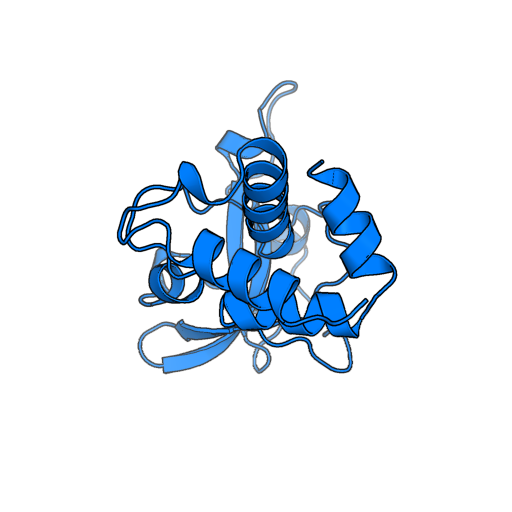L A O 1
ATOM 731 N N . TYR A 1 88 ? 14.159 3.632 -12.256 1.00 74.81 88 TYR A N 1
ATOM 732 C CA . TYR A 1 88 ? 13.461 2.567 -12.969 1.00 74.81 88 TYR A CA 1
ATOM 733 C C . TYR A 1 88 ? 12.349 1.916 -12.153 1.00 74.81 88 TYR A C 1
ATOM 735 O O . TYR A 1 88 ? 11.600 1.126 -12.731 1.00 74.81 88 TYR A O 1
ATOM 743 N N . ALA A 1 89 ? 12.213 2.262 -10.873 1.00 78.00 89 ALA A N 1
ATOM 744 C CA . ALA A 1 89 ? 11.163 1.781 -9.992 1.00 78.00 89 ALA A CA 1
ATOM 745 C C . ALA A 1 89 ? 9.772 2.011 -10.598 1.00 78.00 89 ALA A C 1
ATOM 747 O O . ALA A 1 89 ? 9.487 3.028 -11.249 1.00 78.00 89 ALA A O 1
ATOM 748 N N . THR A 1 90 ? 8.908 1.018 -10.434 1.00 78.94 90 THR A N 1
ATOM 749 C CA . THR A 1 90 ? 7.503 1.087 -10.807 1.00 78.94 90 THR A CA 1
ATOM 750 C C . THR A 1 90 ? 6.690 0.084 -10.002 1.00 78.94 90 THR A C 1
ATOM 752 O O . THR A 1 90 ? 7.119 -1.047 -9.754 1.00 78.94 90 THR A O 1
ATOM 755 N N . VAL A 1 91 ? 5.471 0.490 -9.662 1.00 81.06 91 VAL A N 1
ATOM 756 C CA . VAL A 1 91 ? 4.487 -0.370 -9.013 1.00 81.06 91 VAL A CA 1
ATOM 757 C C . VAL A 1 91 ? 3.672 -1.123 -10.069 1.00 81.06 91 VAL A C 1
ATOM 759 O O . VAL A 1 91 ? 3.201 -0.549 -11.058 1.00 81.06 91 VAL A O 1
ATOM 762 N N . GLY A 1 92 ? 3.544 -2.432 -9.879 1.00 85.38 92 GLY A N 1
ATOM 763 C CA . GLY A 1 92 ? 2.619 -3.308 -10.586 1.00 85.38 92 GLY A CA 1
ATOM 764 C C . GLY A 1 92 ? 1.436 -3.697 -9.702 1.00 85.38 92 GLY A C 1
ATOM 765 O O . GLY A 1 92 ? 1.548 -3.699 -8.479 1.00 85.38 92 GLY A O 1
ATOM 766 N N . PHE A 1 93 ? 0.315 -4.049 -10.326 1.00 87.94 93 PHE A N 1
ATOM 767 C CA . PHE A 1 93 ? -0.928 -4.427 -9.650 1.00 87.94 93 PHE A CA 1
ATOM 768 C C . PHE A 1 93 ? -1.316 -5.845 -10.039 1.00 87.94 93 PHE A C 1
ATOM 770 O O . PHE A 1 93 ? -1.520 -6.122 -11.222 1.00 87.94 93 PHE A O 1
ATOM 777 N N . VAL A 1 94 ? -1.411 -6.729 -9.055 1.00 90.75 94 VAL A N 1
ATOM 778 C CA . VAL A 1 94 ? -1.687 -8.151 -9.260 1.00 90.75 94 VAL A CA 1
ATOM 779 C C . VAL A 1 94 ? -3.048 -8.477 -8.675 1.00 90.75 94 VAL A C 1
ATOM 781 O O . VAL A 1 94 ? -3.195 -8.402 -7.454 1.00 90.75 94 VAL A O 1
ATOM 784 N N . PRO A 1 95 ? -4.048 -8.823 -9.499 1.00 92.62 95 PRO A N 1
ATOM 785 C CA . PRO A 1 95 ? -5.347 -9.213 -8.983 1.00 92.62 95 PRO A CA 1
ATOM 786 C C . PRO A 1 95 ? -5.263 -10.508 -8.179 1.00 92.62 95 PRO A C 1
ATOM 788 O O . PRO A 1 95 ? -4.580 -11.450 -8.583 1.00 92.62 95 PRO A O 1
ATOM 791 N N . LEU A 1 96 ? -6.021 -10.590 -7.088 1.00 91.69 96 LEU A N 1
ATOM 792 C CA . LEU A 1 96 ? -6.125 -11.813 -6.286 1.00 91.69 96 LEU A CA 1
ATOM 793 C C . LEU A 1 96 ? -6.721 -12.984 -7.085 1.00 91.69 96 LEU A C 1
ATOM 795 O O . LEU A 1 96 ? -6.379 -14.137 -6.835 1.00 91.69 96 LEU A O 1
ATOM 799 N N . ASP A 1 97 ? -7.597 -12.693 -8.052 1.00 92.50 97 ASP A N 1
ATOM 800 C CA . ASP A 1 97 ? -8.242 -13.685 -8.918 1.00 92.50 97 ASP A CA 1
ATOM 801 C C . ASP A 1 97 ? -7.381 -14.112 -10.120 1.00 92.50 97 ASP A C 1
ATOM 803 O O . ASP A 1 97 ? -7.691 -15.108 -10.775 1.00 92.50 97 ASP A O 1
ATOM 807 N N . GLU A 1 98 ? -6.286 -13.397 -10.398 1.00 91.00 98 GLU A N 1
ATOM 808 C CA . GLU A 1 98 ? -5.385 -13.629 -11.533 1.00 91.00 98 GLU A CA 1
ATOM 809 C C . GLU A 1 98 ? -3.908 -13.407 -11.125 1.00 91.00 98 GLU A C 1
ATOM 811 O O . GLU A 1 98 ? -3.246 -12.508 -11.654 1.00 91.00 98 GLU A O 1
ATOM 816 N N . PRO A 1 99 ? -3.344 -14.227 -10.211 1.00 88.25 99 PRO A N 1
ATOM 817 C CA . PRO A 1 99 ? -2.047 -13.966 -9.568 1.00 88.25 99 PRO A CA 1
ATOM 818 C C . PRO A 1 99 ? -0.822 -14.071 -10.497 1.00 88.25 99 PRO A C 1
ATOM 820 O O . PRO A 1 99 ? 0.305 -13.846 -10.062 1.00 88.25 99 PRO A O 1
ATOM 823 N N . SER A 1 100 ? -1.023 -14.409 -11.773 1.00 87.56 100 SER A N 1
ATOM 824 C CA . SER A 1 100 ? 0.012 -14.466 -12.814 1.00 87.56 100 SER A CA 1
ATOM 825 C C . SER A 1 100 ? 0.040 -13.227 -13.722 1.00 87.56 100 SER A C 1
ATOM 827 O O . SER A 1 100 ? 0.901 -13.127 -14.601 1.00 87.56 100 SER A O 1
ATOM 829 N N . VAL A 1 101 ? -0.878 -12.272 -13.525 1.00 88.00 101 VAL A N 1
ATOM 830 C CA . VAL A 1 101 ? -1.005 -11.051 -14.334 1.00 88.00 101 VAL A CA 1
ATOM 831 C C . VAL A 1 101 ? -0.555 -9.833 -13.534 1.00 88.00 101 VAL A C 1
ATOM 833 O O . VAL A 1 101 ? -0.962 -9.641 -12.393 1.00 88.00 101 VAL A O 1
ATOM 836 N N . ILE A 1 102 ? 0.248 -8.967 -14.160 1.00 87.81 102 ILE A N 1
ATOM 837 C CA . ILE A 1 102 ? 0.647 -7.675 -13.590 1.00 87.81 102 ILE A CA 1
ATOM 838 C C . ILE A 1 102 ? 0.117 -6.545 -14.471 1.00 87.81 102 ILE A C 1
ATOM 840 O O . ILE A 1 102 ? 0.539 -6.382 -15.618 1.00 87.81 102 ILE A O 1
ATOM 844 N N . TYR A 1 103 ? -0.764 -5.724 -13.912 1.00 87.38 103 TYR A N 1
ATOM 845 C CA . TYR A 1 103 ? -1.207 -4.472 -14.513 1.00 87.38 103 TYR A CA 1
ATOM 846 C C . TYR A 1 103 ? -0.261 -3.329 -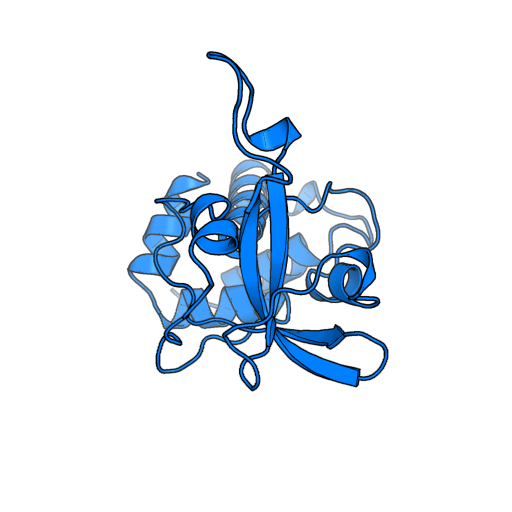14.149 1.00 87.38 103 TYR A C 1
ATOM 848 O O . TYR A 1 103 ? 0.392 -3.339 -13.105 1.00 87.38 103 TYR A O 1
ATOM 856 N N . ARG A 1 104 ? -0.174 -2.323 -15.019 1.00 83.56 104 ARG A N 1
ATOM 857 C CA . ARG A 1 104 ? 0.639 -1.119 -14.791 1.00 83.56 104 ARG A CA 1
ATOM 858 C C . ARG A 1 104 ? -0.252 0.070 -14.464 1.00 83.56 104 ARG A C 1
ATOM 860 O O . ARG A 1 104 ? -1.459 0.017 -14.665 1.00 83.56 104 ARG A O 1
ATOM 867 N N . PHE A 1 105 ? 0.353 1.169 -14.021 1.00 78.88 105 PHE A N 1
ATOM 868 C CA . PHE A 1 105 ? -0.373 2.385 -13.634 1.00 78.88 105 PHE A CA 1
ATOM 869 C C . PHE A 1 105 ? -1.361 2.887 -14.704 1.00 78.88 105 PHE A C 1
ATOM 871 O O . PHE A 1 105 ? -2.429 3.371 -14.366 1.00 78.88 105 PHE A O 1
ATOM 878 N N . TYR A 1 106 ? -1.061 2.724 -15.998 1.00 81.00 106 TYR A N 1
ATOM 879 C CA . TYR A 1 106 ? -1.964 3.136 -17.081 1.00 81.00 106 TYR A CA 1
ATOM 880 C C . TYR A 1 106 ? -3.219 2.257 -17.220 1.00 81.00 106 TYR A C 1
ATOM 882 O O . TYR A 1 106 ? -4.147 2.632 -17.931 1.00 81.00 106 TYR A O 1
ATOM 890 N N . ASN A 1 107 ? -3.256 1.092 -16.570 1.00 85.06 107 ASN A N 1
ATOM 891 C CA . ASN A 1 107 ? -4.435 0.234 -16.490 1.00 85.06 107 ASN A CA 1
ATOM 892 C C . ASN A 1 107 ? -5.317 0.548 -15.276 1.00 85.06 107 ASN A C 1
ATOM 894 O O . ASN A 1 107 ? -6.434 0.035 -15.232 1.00 85.06 107 ASN A O 1
ATOM 898 N N . VAL A 1 108 ? -4.827 1.325 -14.301 1.00 82.69 108 VAL A N 1
ATOM 899 C CA . VAL A 1 108 ? -5.484 1.523 -13.002 1.00 82.69 108 VAL A CA 1
ATOM 900 C C . VAL A 1 108 ? -5.848 2.992 -12.802 1.00 82.69 108 VAL A C 1
ATOM 902 O O . VAL A 1 108 ? -4.971 3.846 -12.696 1.00 82.69 108 VAL A O 1
ATOM 905 N N . THR A 1 109 ? -7.143 3.304 -12.773 1.00 80.94 109 THR A N 1
ATOM 906 C CA . THR A 1 109 ? -7.638 4.690 -12.894 1.00 80.94 109 THR A CA 1
ATOM 907 C C . THR A 1 109 ? -7.861 5.401 -11.560 1.00 80.94 109 THR A C 1
ATOM 909 O O . THR A 1 109 ? -7.795 6.628 -11.513 1.00 80.94 109 THR A O 1
ATOM 912 N N . ASP A 1 110 ? -8.092 4.666 -10.472 1.00 75.62 110 ASP A N 1
ATOM 913 C CA . ASP A 1 110 ? -8.456 5.200 -9.150 1.00 75.62 110 ASP A CA 1
ATOM 914 C C . ASP A 1 110 ? -7.362 5.036 -8.080 1.00 75.62 110 ASP A C 1
ATOM 916 O O . ASP A 1 110 ? -7.538 5.456 -6.935 1.00 75.62 110 ASP A O 1
ATOM 920 N N . PHE A 1 111 ? -6.205 4.480 -8.448 1.00 70.19 111 PHE A N 1
ATOM 921 C CA . PHE A 1 111 ? -5.125 4.168 -7.510 1.00 70.19 111 PHE A CA 1
ATOM 922 C C . PHE A 1 111 ? -4.640 5.381 -6.705 1.00 70.19 111 PHE A C 1
ATOM 924 O O . PHE A 1 111 ? -4.442 5.277 -5.497 1.00 70.19 111 PHE A O 1
ATOM 931 N N . LEU A 1 112 ? -4.533 6.557 -7.337 1.00 61.91 112 LEU A N 1
ATOM 932 C CA . LEU A 1 112 ? -4.140 7.800 -6.654 1.00 61.91 112 LEU A CA 1
ATOM 933 C C . LEU A 1 112 ? -5.099 8.156 -5.501 1.00 61.91 112 LEU A C 1
ATOM 935 O O . LEU A 1 112 ? -4.673 8.641 -4.456 1.00 61.91 112 LEU A O 1
ATOM 939 N N . GLY A 1 113 ? -6.390 7.847 -5.657 1.00 59.47 113 GLY A N 1
ATOM 940 C CA . GLY A 1 113 ? -7.392 8.054 -4.613 1.00 59.47 113 GLY A CA 1
ATOM 941 C C . GLY A 1 113 ? -7.284 7.066 -3.448 1.00 59.47 113 GLY A C 1
ATOM 942 O O . GLY A 1 113 ? -7.719 7.391 -2.347 1.00 59.47 113 GLY A O 1
ATOM 943 N N . THR A 1 114 ? -6.673 5.892 -3.651 1.00 56.81 114 THR A N 1
ATOM 944 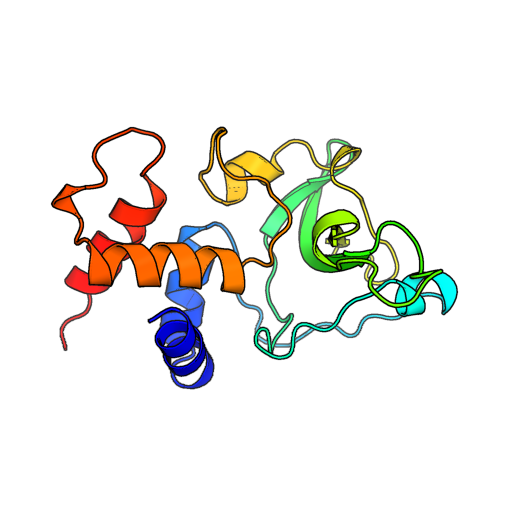C CA . THR A 1 114 ? -6.590 4.823 -2.635 1.00 56.81 114 THR A CA 1
ATOM 945 C C . THR A 1 114 ? -5.698 5.238 -1.462 1.00 56.81 114 THR A C 1
ATOM 947 O O . THR A 1 114 ? -6.095 5.103 -0.313 1.00 56.81 114 THR A O 1
ATOM 950 N N . TYR A 1 115 ? -4.576 5.911 -1.723 1.00 55.38 115 TYR A N 1
ATOM 951 C CA . TYR A 1 115 ? -3.694 6.451 -0.676 1.00 55.38 115 TYR A CA 1
ATOM 952 C C . TYR A 1 115 ? -4.196 7.754 -0.041 1.00 55.38 115 TYR A C 1
ATOM 954 O O . TYR A 1 115 ? -3.533 8.308 0.837 1.00 55.38 115 TYR A O 1
ATOM 962 N N . GLY A 1 116 ? -5.336 8.283 -0.497 1.00 49.22 116 GLY A N 1
ATOM 963 C CA . GLY A 1 116 ? -5.803 9.618 -0.123 1.00 49.22 116 GLY A CA 1
ATOM 964 C C . GLY A 1 116 ? -4.904 10.747 -0.640 1.00 49.22 116 GLY A C 1
ATOM 965 O O . GLY A 1 116 ? -4.920 11.833 -0.072 1.00 49.22 116 GLY A O 1
ATOM 966 N N . VAL A 1 117 ? -4.105 10.503 -1.688 1.00 48.56 117 VAL A N 1
ATOM 967 C CA . VAL A 1 117 ? -3.168 11.489 -2.244 1.00 48.56 117 VAL A CA 1
ATOM 968 C C . VAL A 1 117 ? -3.681 11.970 -3.598 1.00 48.56 117 VAL A C 1
ATOM 970 O O . VAL A 1 117 ? -3.376 11.407 -4.652 1.00 48.56 117 VAL A O 1
ATOM 973 N N . TYR A 1 118 ? -4.428 13.072 -3.587 1.00 44.91 118 TYR A N 1
ATOM 974 C CA . TYR A 1 118 ? -4.716 13.836 -4.800 1.00 44.91 118 TYR A CA 1
ATOM 975 C C . TYR A 1 118 ? -3.530 14.745 -5.133 1.00 44.91 118 TYR A C 1
ATOM 977 O O . TYR A 1 118 ? -3.571 15.945 -4.923 1.00 44.91 118 TYR A O 1
ATOM 985 N N . GLY A 1 119 ? -2.472 14.157 -5.693 1.00 44.97 119 GLY A N 1
ATOM 986 C CA . GLY A 1 119 ? -1.394 14.903 -6.339 1.00 44.97 119 GLY A CA 1
ATOM 987 C C . GLY A 1 119 ? -0.436 15.626 -5.390 1.00 44.97 119 GLY A C 1
ATOM 988 O O . GLY A 1 119 ? -0.702 16.732 -4.945 1.00 44.97 119 GLY A O 1
ATOM 989 N N . ARG A 1 120 ? 0.750 15.038 -5.195 1.00 40.59 120 ARG A N 1
ATOM 990 C CA . ARG A 1 120 ? 2.038 15.745 -5.024 1.00 40.59 120 ARG A CA 1
ATOM 991 C C . ARG A 1 120 ? 3.203 14.763 -4.892 1.00 40.59 120 ARG A C 1
ATOM 993 O O . ARG A 1 120 ? 4.291 15.068 -5.367 1.00 40.59 120 ARG A O 1
ATOM 1000 N N . ASP A 1 121 ? 2.952 13.578 -4.344 1.00 51.28 121 ASP A N 1
ATOM 1001 C CA . ASP A 1 121 ? 3.982 12.558 -4.164 1.00 51.28 121 ASP A CA 1
ATOM 1002 C C . ASP A 1 121 ? 4.103 11.660 -5.400 1.00 51.28 121 ASP A C 1
ATOM 1004 O O . ASP A 1 121 ? 3.114 11.169 -5.954 1.00 51.28 121 ASP A O 1
ATOM 1008 N N . SER A 1 122 ? 5.337 11.472 -5.865 1.00 48.09 122 SER A N 1
ATOM 1009 C CA . SER A 1 122 ? 5.658 10.540 -6.939 1.00 48.09 122 SER A CA 1
ATOM 1010 C C . SER A 1 122 ? 5.404 9.115 -6.454 1.00 48.09 122 SER A C 1
ATOM 1012 O O . SER A 1 122 ? 6.210 8.561 -5.714 1.00 48.09 122 SER A O 1
ATOM 1014 N N . PHE A 1 123 ? 4.279 8.541 -6.886 1.00 56.12 123 PHE A N 1
ATOM 1015 C CA . PHE A 1 123 ? 3.888 7.155 -6.633 1.00 56.12 123 PHE A CA 1
ATOM 1016 C C . PHE A 1 123 ? 4.840 6.183 -7.301 1.00 56.12 123 PHE A C 1
ATOM 1018 O O . PHE A 1 123 ? 4.585 5.677 -8.396 1.00 56.12 123 PHE A O 1
ATOM 1025 N N . ASN A 1 124 ? 5.940 5.932 -6.614 1.00 62.97 124 ASN A N 1
ATOM 1026 C CA . ASN A 1 124 ? 6.817 4.850 -6.958 1.00 62.97 124 ASN A CA 1
ATOM 1027 C C . ASN A 1 124 ? 6.947 3.831 -5.852 1.00 62.97 124 ASN A C 1
ATOM 1029 O O . ASN A 1 124 ? 7.517 2.851 -6.266 1.00 62.97 124 ASN A O 1
ATOM 1033 N N . GLU A 1 125 ? 6.402 4.024 -4.627 1.00 73.06 125 GLU A N 1
ATOM 1034 C CA . GLU A 1 125 ? 6.661 3.308 -3.344 1.00 73.06 125 GLU A CA 1
ATOM 1035 C C . GLU A 1 125 ? 5.604 2.265 -2.913 1.00 73.06 125 GLU A C 1
ATOM 1037 O O . GLU A 1 125 ? 4.432 2.344 -3.287 1.00 73.06 125 GLU A O 1
ATOM 1042 N N . GLU A 1 126 ? 6.028 1.253 -2.142 1.00 81.94 126 GLU A N 1
ATOM 1043 C CA . GLU A 1 126 ? 5.139 0.238 -1.552 1.00 81.94 126 GLU A CA 1
ATOM 1044 C C . GLU A 1 126 ? 4.258 0.848 -0.442 1.00 81.94 126 GLU A C 1
ATOM 1046 O O . GLU A 1 126 ? 4.646 1.841 0.170 1.00 81.94 126 GLU A O 1
ATOM 1051 N N . PRO A 1 127 ? 3.070 0.284 -0.137 1.00 86.38 127 PRO A N 1
ATOM 1052 C CA . PRO A 1 127 ? 2.180 0.831 0.890 1.00 86.38 127 PRO A CA 1
ATOM 1053 C C . PRO A 1 127 ? 2.827 0.997 2.268 1.00 86.38 127 PRO A C 1
ATOM 1055 O O . PRO A 1 127 ? 2.529 1.967 2.962 1.00 86.38 127 PRO A O 1
ATOM 1058 N N . GLU A 1 128 ? 3.708 0.073 2.658 1.00 89.81 128 GLU A N 1
ATOM 1059 C CA . GLU A 1 128 ? 4.432 0.161 3.929 1.00 89.81 128 GLU A CA 1
ATOM 1060 C C . GLU A 1 128 ? 5.399 1.350 3.951 1.00 89.81 128 GLU A C 1
ATOM 1062 O O . GLU A 1 128 ? 5.340 2.138 4.890 1.00 89.81 128 GLU A O 1
ATOM 1067 N N . GLU A 1 129 ? 6.183 1.517 2.880 1.00 87.75 129 GLU A N 1
ATOM 1068 C CA . GLU A 1 129 ? 7.122 2.632 2.657 1.00 87.75 129 GLU A CA 1
ATOM 1069 C C . GLU A 1 129 ? 6.414 3.986 2.630 1.00 87.75 129 GLU A C 1
ATOM 1071 O O . GLU A 1 129 ? 6.816 4.981 3.228 1.00 87.75 129 GLU A O 1
ATOM 1076 N N . PHE A 1 130 ? 5.248 4.030 1.994 1.00 87.50 130 PHE A N 1
ATOM 1077 C CA . PHE A 1 130 ? 4.433 5.229 2.049 1.00 87.50 130 PHE A CA 1
ATOM 1078 C C . PHE A 1 130 ? 4.020 5.552 3.496 1.00 87.50 130 PHE A C 1
ATOM 1080 O O . PHE A 1 130 ? 4.149 6.692 3.951 1.00 87.50 130 PHE A O 1
ATOM 1087 N N . LEU A 1 131 ? 3.513 4.559 4.234 1.00 90.50 131 LEU A N 1
ATOM 1088 C CA . LEU A 1 131 ? 3.023 4.748 5.598 1.00 90.50 131 LEU A CA 1
ATOM 1089 C C . LEU A 1 131 ? 4.137 5.093 6.585 1.00 90.50 131 LEU A C 1
ATOM 1091 O O . LEU A 1 131 ? 3.911 5.944 7.450 1.00 90.50 131 LEU A O 1
ATOM 1095 N N . ASP A 1 132 ? 5.316 4.487 6.472 1.00 91.56 132 ASP A N 1
ATOM 1096 C CA . ASP A 1 132 ? 6.441 4.796 7.352 1.00 91.56 132 ASP A CA 1
ATOM 1097 C C . ASP A 1 132 ? 6.924 6.237 7.190 1.00 91.56 132 ASP A C 1
ATOM 1099 O O . ASP A 1 132 ? 7.324 6.865 8.173 1.00 91.56 132 ASP A O 1
ATOM 1103 N N . CYS A 1 133 ? 6.821 6.790 5.982 1.00 89.31 133 CYS A N 1
ATOM 1104 C CA . CYS A 1 133 ? 7.329 8.103 5.659 1.00 89.31 133 CYS A CA 1
ATOM 1105 C C . CYS A 1 133 ? 6.368 9.116 6.259 1.00 89.31 133 CYS A C 1
ATOM 1107 O O . CYS A 1 133 ? 6.779 10.021 6.990 1.00 89.31 133 CYS A O 1
ATOM 1109 N N . LYS A 1 134 ? 5.058 8.890 6.080 1.00 89.06 134 LYS A N 1
ATOM 1110 C CA . LYS A 1 134 ? 4.022 9.710 6.722 1.00 89.06 134 LYS A CA 1
ATOM 1111 C C . LYS A 1 134 ? 4.069 9.595 8.244 1.00 89.06 134 LYS A C 1
ATOM 1113 O O . LYS A 1 134 ? 4.005 10.611 8.933 1.00 89.06 134 LYS A O 1
ATOM 1118 N N . PHE A 1 135 ? 4.229 8.392 8.789 1.00 92.50 135 PHE A N 1
ATOM 1119 C CA . PHE A 1 135 ? 4.352 8.177 10.231 1.00 92.50 135 PHE A CA 1
ATOM 1120 C C . PHE A 1 135 ? 5.609 8.848 10.802 1.00 92.50 135 PHE A C 1
ATOM 1122 O O . PHE A 1 135 ? 5.549 9.551 11.812 1.00 92.50 135 PHE A O 1
ATOM 1129 N N . GLY A 1 136 ? 6.753 8.662 10.148 1.00 91.06 136 GLY A N 1
ATOM 1130 C CA . GLY A 1 136 ? 8.038 9.209 10.557 1.00 91.06 136 GLY A CA 1
ATOM 1131 C C . GLY A 1 136 ? 8.033 10.732 10.542 1.00 91.06 136 GLY A C 1
ATOM 1132 O O . GLY A 1 136 ? 8.380 11.355 11.543 1.00 91.06 136 GLY A O 1
ATOM 1133 N N . ASN A 1 137 ? 7.571 11.334 9.452 1.00 89.19 137 ASN A N 1
ATOM 1134 C CA . ASN A 1 137 ? 7.410 12.781 9.351 1.00 89.19 137 ASN A CA 1
ATOM 1135 C C . A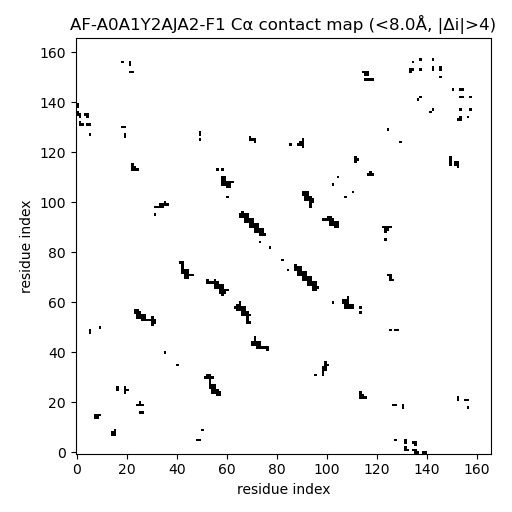SN A 1 137 ? 6.469 13.305 10.450 1.00 89.19 137 ASN A C 1
ATOM 1137 O O . ASN A 1 137 ? 6.830 14.223 11.190 1.00 89.19 137 ASN A O 1
ATOM 1141 N N . LEU A 1 138 ? 5.325 12.637 10.666 1.00 91.19 138 LEU A N 1
ATOM 1142 C CA . LEU A 1 138 ? 4.364 13.033 11.694 1.00 91.19 138 LEU A CA 1
ATOM 1143 C C . LEU A 1 138 ? 4.969 13.082 13.096 1.00 91.19 138 LEU A C 1
ATOM 1145 O O . LEU A 1 138 ? 4.664 14.021 13.828 1.00 91.19 138 LEU A O 1
ATOM 1149 N N . MET A 1 139 ? 5.786 12.107 13.513 1.00 89.75 139 MET A N 1
ATOM 1150 C CA . MET A 1 139 ? 6.303 12.150 14.889 1.00 89.75 139 MET A CA 1
ATOM 1151 C C . MET A 1 139 ? 7.562 12.995 15.073 1.00 89.75 139 MET A C 1
ATOM 1153 O O . MET A 1 139 ? 7.921 13.270 16.217 1.00 89.75 139 MET A O 1
ATOM 1157 N N . VAL A 1 140 ? 8.221 13.419 13.989 1.00 88.12 140 VAL A N 1
ATOM 1158 C CA . VAL A 1 140 ? 9.293 14.423 14.065 1.00 88.12 140 VAL A CA 1
ATOM 1159 C C . VAL A 1 140 ? 8.680 15.819 14.123 1.00 88.12 140 VAL A C 1
ATOM 1161 O O . VAL A 1 140 ? 8.988 16.587 15.035 1.00 88.12 140 VAL A O 1
ATOM 1164 N N . ASP A 1 141 ? 7.776 16.120 13.193 1.00 88.19 141 ASP A N 1
ATOM 1165 C CA . ASP A 1 141 ? 7.266 17.477 12.987 1.00 88.19 141 ASP A CA 1
ATOM 1166 C C . ASP A 1 141 ? 6.021 17.773 13.842 1.00 88.19 141 ASP A C 1
ATOM 1168 O O . ASP A 1 141 ? 5.717 18.924 14.175 1.00 88.19 141 ASP A O 1
ATOM 1172 N N . GLY A 1 142 ? 5.302 16.724 14.248 1.00 85.88 142 GLY A N 1
ATOM 1173 C CA . GLY A 1 142 ? 3.984 16.821 14.859 1.00 85.88 142 GLY A CA 1
ATOM 1174 C C . GLY A 1 142 ? 2.911 17.267 13.862 1.00 85.88 142 GLY A C 1
ATOM 1175 O O . GLY A 1 142 ? 3.182 17.783 12.782 1.00 85.88 142 GLY A O 1
ATOM 1176 N N . ILE A 1 143 ? 1.639 17.142 14.252 1.00 86.38 143 ILE A N 1
ATOM 1177 C CA . ILE A 1 143 ? 0.515 17.462 13.352 1.00 86.38 143 ILE A CA 1
ATOM 1178 C C . ILE A 1 143 ? 0.430 18.948 12.950 1.00 86.38 143 ILE A C 1
ATOM 1180 O O . ILE A 1 143 ? -0.225 19.295 11.977 1.00 86.38 143 ILE A O 1
ATOM 1184 N N . LYS A 1 144 ? 1.092 19.853 13.686 1.00 79.44 144 LYS A N 1
ATOM 1185 C CA . LYS A 1 144 ? 0.961 21.312 13.497 1.00 79.44 144 LYS A CA 1
ATOM 1186 C C . LYS A 1 144 ? 1.457 21.802 12.128 1.00 79.44 144 LYS A C 1
ATOM 1188 O O . LYS A 1 144 ? 1.068 22.899 11.727 1.00 79.44 144 LYS A O 1
ATOM 1193 N N . GLY A 1 145 ? 2.307 21.026 11.452 1.00 71.50 145 GLY A N 1
ATOM 1194 C CA . GLY A 1 145 ? 2.837 21.333 10.121 1.00 71.50 145 GLY A CA 1
ATOM 1195 C C . GLY A 1 145 ? 1.944 20.906 8.952 1.00 71.50 145 GLY A C 1
ATOM 1196 O O . GLY A 1 145 ? 2.226 21.310 7.831 1.00 71.50 145 GLY A O 1
ATOM 1197 N N . TYR A 1 146 ? 0.876 20.143 9.207 1.00 79.62 146 TYR A N 1
ATOM 1198 C CA . TYR A 1 146 ? 0.101 19.434 8.184 1.00 79.62 146 TYR A CA 1
ATOM 1199 C C . TYR A 1 146 ? -1.368 19.879 8.193 1.00 79.62 146 TYR A C 1
ATOM 1201 O O . TYR A 1 146 ? -2.233 19.254 8.819 1.00 79.62 146 TYR A O 1
ATOM 1209 N N . ASN A 1 147 ? -1.645 21.018 7.559 1.00 69.06 147 ASN A N 1
ATOM 1210 C C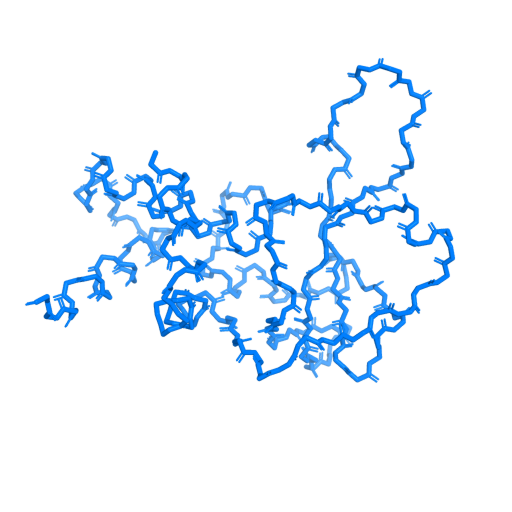A . ASN A 1 147 ? -2.932 21.713 7.663 1.00 69.06 147 ASN A CA 1
ATOM 1211 C C . ASN A 1 147 ? -3.724 21.765 6.348 1.00 69.06 147 ASN A C 1
ATOM 1213 O O . ASN A 1 147 ? -4.874 22.206 6.374 1.00 69.06 147 ASN A O 1
ATOM 1217 N N . ASP A 1 148 ? -3.162 21.296 5.235 1.00 71.75 148 ASP A N 1
ATOM 1218 C CA . ASP A 1 148 ? -3.806 21.397 3.924 1.00 71.75 148 ASP A CA 1
ATOM 1219 C C . ASP A 1 148 ? -4.697 20.173 3.637 1.00 71.75 148 ASP A C 1
ATOM 1221 O O . ASP A 1 148 ? -4.691 19.174 4.365 1.00 71.75 148 ASP A O 1
ATOM 1225 N N . GLU A 1 149 ? -5.535 20.241 2.599 1.00 64.50 149 GLU A N 1
ATOM 1226 C CA . GLU A 1 149 ? -6.385 19.107 2.193 1.00 64.50 149 GLU A CA 1
ATOM 1227 C C . GLU A 1 149 ? -5.537 17.879 1.825 1.00 64.50 149 GLU A C 1
ATOM 1229 O O . GLU A 1 149 ? -5.860 16.774 2.258 1.00 64.50 149 GLU A O 1
ATOM 1234 N N . ASP A 1 150 ? -4.386 18.105 1.188 1.00 66.12 150 ASP A N 1
ATOM 1235 C CA . ASP A 1 150 ? -3.420 17.075 0.777 1.00 66.12 150 ASP A CA 1
ATOM 1236 C C . ASP A 1 150 ? -2.745 16.346 1.960 1.00 66.12 150 ASP A C 1
ATOM 1238 O O . ASP A 1 150 ? -2.120 15.302 1.782 1.00 66.12 150 ASP A O 1
ATOM 1242 N N . ASP A 1 151 ? -2.910 16.851 3.187 1.00 79.44 151 ASP A N 1
ATOM 1243 C CA . ASP A 1 151 ? -2.359 16.269 4.414 1.00 79.44 151 ASP A CA 1
ATOM 1244 C C . ASP A 1 151 ? -3.320 15.295 5.123 1.00 79.44 151 ASP A C 1
ATOM 1246 O O . ASP A 1 151 ? -3.154 14.961 6.303 1.00 79.44 151 ASP A O 1
ATOM 1250 N N . GLU A 1 152 ? -4.372 14.841 4.436 1.00 83.75 152 GLU A N 1
ATOM 1251 C CA . GLU A 1 152 ? -5.405 13.978 5.017 1.00 83.75 152 GLU A CA 1
ATOM 1252 C C . GLU A 1 152 ? -4.817 12.739 5.708 1.00 83.75 152 GLU A C 1
ATOM 1254 O O . GLU A 1 152 ? -5.252 12.379 6.807 1.00 83.75 152 GLU A O 1
ATOM 1259 N N . ILE A 1 153 ? -3.791 12.125 5.114 1.00 86.94 153 ILE A N 1
ATOM 1260 C CA . ILE A 1 153 ? -3.143 10.945 5.687 1.00 86.94 153 ILE A CA 1
ATOM 1261 C C . ILE A 1 153 ? -2.498 11.234 7.049 1.00 86.94 153 ILE A C 1
ATOM 1263 O O . ILE A 1 153 ? -2.684 10.462 7.989 1.00 86.94 153 ILE A O 1
ATOM 1267 N N . TYR A 1 154 ? -1.829 12.376 7.216 1.00 90.00 154 TYR A N 1
ATOM 1268 C CA . TYR A 1 154 ? -1.227 12.759 8.495 1.00 90.00 154 TYR A CA 1
ATOM 1269 C C . TYR A 1 154 ? -2.287 12.910 9.588 1.00 90.00 154 TYR A C 1
ATOM 1271 O O . TYR A 1 154 ? -2.096 12.440 10.712 1.00 90.00 154 TYR A O 1
ATOM 1279 N N . ARG A 1 155 ? -3.448 13.490 9.252 1.00 89.00 155 ARG A N 1
ATOM 1280 C CA . ARG A 1 155 ? -4.588 13.609 10.176 1.00 89.00 155 ARG A CA 1
ATOM 1281 C C . ARG A 1 155 ? -5.185 12.254 10.544 1.00 89.00 155 ARG A C 1
ATOM 1283 O O . ARG A 1 155 ? -5.522 12.045 11.712 1.00 89.00 155 ARG A O 1
ATOM 1290 N N . LYS A 1 156 ? -5.316 11.340 9.577 1.00 90.75 156 LYS A N 1
ATOM 1291 C CA . LYS A 1 156 ? -5.783 9.964 9.817 1.00 90.75 156 LYS A CA 1
ATOM 1292 C C . LYS A 1 156 ? -4.863 9.238 10.796 1.00 90.75 156 LYS A C 1
ATOM 1294 O O . LYS A 1 156 ? -5.350 8.692 11.785 1.00 90.75 156 LYS A O 1
ATOM 1299 N N . ILE A 1 157 ? -3.550 9.301 10.563 1.00 92.56 157 ILE A N 1
ATOM 1300 C CA . ILE A 1 157 ? -2.545 8.677 11.432 1.00 92.56 157 ILE A CA 1
ATOM 1301 C C . ILE A 1 157 ? -2.579 9.307 12.833 1.00 92.56 157 ILE A C 1
ATOM 1303 O O . ILE A 1 157 ? -2.712 8.583 13.817 1.00 92.56 157 ILE A O 1
ATOM 1307 N N . ASP A 1 158 ? -2.540 10.637 12.955 1.00 92.75 158 ASP A N 1
ATOM 1308 C CA . ASP A 1 158 ? -2.588 11.334 14.254 1.00 92.75 158 ASP A CA 1
ATOM 1309 C C . ASP A 1 158 ? -3.854 10.989 15.056 1.00 92.75 158 ASP A C 1
ATOM 1311 O O . ASP A 1 158 ? -3.783 10.685 16.250 1.00 92.75 158 ASP A O 1
ATOM 1315 N N . THR A 1 159 ? -5.011 10.973 14.389 1.00 92.56 159 THR A N 1
ATOM 1316 C CA . THR A 1 159 ? -6.291 10.596 15.006 1.00 92.56 159 THR A CA 1
ATOM 1317 C C . THR A 1 159 ? -6.255 9.152 15.500 1.00 92.56 159 THR A C 1
ATOM 1319 O O . THR A 1 159 ? -6.651 8.881 16.637 1.00 92.56 159 THR A O 1
ATOM 1322 N N . HIS A 1 160 ? -5.746 8.230 14.678 1.00 93.25 160 HIS A N 1
ATOM 1323 C CA . HIS A 1 160 ? -5.608 6.827 15.047 1.00 93.25 160 HIS A CA 1
ATOM 1324 C C . HIS A 1 160 ? -4.713 6.657 16.283 1.00 93.25 160 HIS A C 1
ATOM 1326 O O . HIS A 1 160 ? -5.137 6.058 17.275 1.00 93.25 160 HIS A O 1
ATOM 1332 N N . LEU A 1 161 ? -3.520 7.258 16.275 1.00 92.31 161 LEU A N 1
ATOM 1333 C CA . LEU A 1 161 ? -2.562 7.163 17.379 1.00 92.31 161 LEU A CA 1
ATOM 1334 C C . LEU A 1 161 ? -3.125 7.726 18.692 1.00 92.31 161 LEU A C 1
ATOM 1336 O O . LEU A 1 161 ? -2.947 7.112 19.740 1.00 92.31 161 LEU A O 1
ATOM 1340 N N . LYS A 1 162 ? -3.862 8.843 18.650 1.00 91.38 162 LYS A N 1
ATOM 1341 C CA . LYS A 1 162 ? -4.517 9.428 19.838 1.00 91.38 162 LYS A CA 1
ATOM 1342 C C . LYS A 1 162 ? -5.686 8.599 20.366 1.00 91.38 162 LYS A C 1
ATOM 1344 O O . LYS A 1 162 ? -6.012 8.693 21.548 1.00 91.38 162 LYS A O 1
ATOM 1349 N N . SER A 1 163 ? -6.341 7.825 19.502 1.00 90.44 163 SER A N 1
ATOM 1350 C CA . SER A 1 163 ? -7.462 6.963 19.896 1.00 90.44 163 SER A CA 1
ATOM 1351 C C . SER A 1 163 ? -7.010 5.709 20.649 1.00 90.44 163 SER A C 1
ATOM 1353 O O . SER A 1 163 ? -7.765 5.171 21.465 1.00 90.44 163 SER A O 1
ATOM 1355 N N . ARG A 1 164 ? -5.766 5.267 20.421 1.00 83.25 164 ARG A N 1
ATOM 1356 C CA . ARG A 1 164 ? -5.165 4.147 21.141 1.00 83.25 164 ARG A CA 1
ATOM 1357 C C . ARG A 1 164 ? -4.853 4.578 22.571 1.00 83.25 164 ARG A C 1
ATOM 1359 O O . ARG A 1 164 ? -3.919 5.332 22.828 1.00 83.25 164 ARG A O 1
ATOM 1366 N N . LYS A 1 165 ? -5.653 4.092 23.521 1.00 60.81 165 LYS A N 1
ATOM 1367 C CA . LYS A 1 165 ? -5.294 4.150 24.941 1.00 60.81 165 LYS A CA 1
ATOM 1368 C C . LYS A 1 165 ? -4.114 3.202 25.155 1.00 60.81 165 LYS A C 1
ATOM 1370 O O . LYS A 1 165 ? -4.299 1.994 25.044 1.00 60.81 165 LYS A O 1
ATOM 1375 N N . LEU A 1 166 ? -2.929 3.761 25.395 1.00 52.41 166 LEU A N 1
ATOM 1376 C CA . LEU A 1 166 ? -1.800 3.026 25.971 1.00 52.41 166 LEU A CA 1
ATOM 1377 C C . LEU A 1 166 ? -2.106 2.645 27.424 1.00 52.41 166 LEU A C 1
ATOM 1379 O O . LEU A 1 166 ? -2.754 3.466 28.119 1.00 52.41 166 LEU A O 1
#

Foldseek 3Di:
DLVVLLVCVVVPVVVVQLLLVLLQKGAAPDADDADEDPQQVQFFDDDPSCPGQRMWHFFQFQNDTFTWGKTWGFCDDDDDPPDDRLVGIAIWTAGPVHRHDTDGPVRTDCNCVSRVAPDDDDPRDHSSSVSSVLVVCCVVVPCPVQDDSRSSSNVSVVVVVVVDDD

Mean predicted aligned error: 6.4 Å

Solvent-accessible surface area (backbone atoms only — not comparable to full-atom values): 9768 Å² total; per-residue (Å²): 99,42,69,55,42,53,55,45,41,75,76,28,64,66,58,34,42,54,57,39,46,75,37,54,27,48,68,53,98,62,63,76,81,70,64,55,61,66,81,56,50,72,28,49,50,85,57,85,81,62,84,73,76,26,42,33,30,80,33,34,46,80,88,37,82,38,50,23,28,78,41,50,24,40,79,59,78,88,87,55,93,86,69,59,63,81,81,38,46,32,54,30,38,27,31,75,92,42,52,66,46,74,42,48,65,95,41,40,80,47,56,55,63,40,59,52,43,81,79,86,76,84,87,48,72,53,74,66,60,52,49,21,49,50,53,27,51,37,74,74,66,38,70,88,78,54,82,57,82,74,29,47,56,54,53,52,51,54,52,54,60,69,67,55,82,128

Radius of gyration: 16.37 Å; Cα contacts (8 Å, |Δi|>4): 236; chains: 1; bounding box: 40×39×44 Å